Protein AF-A0A929Z6W2-F1 (afdb_monomer_lite)

Sequence (118 aa):
MKNRFGRMGSTLMGALLLLSVSGVTYSCKDDSLDVQKPSFLGGSIYDELNARGFKYTVRLIDDLGYKDVMSQTGSKTLFVANDEAYEKFFKNNPWGVHSYEQLTDAQKRVLFNGAQLN

Secondary structure (DSSP, 8-state):
--SSSHHHHHHHHHHHHHHHHTTS--------S-S---TTS---HHHHHHHHT-HHHHHHHHHTT-HHHHHS----EE-PPPHHHHHHHHHS-TT---SGGG--HHHHHHHHHHTEE-

pLDDT: mean 80.59, std 18.76, range [46.88, 98.12]

Structure (mmCIF, N/CA/C/O backbone):
data_AF-A0A929Z6W2-F1
#
_entry.id   AF-A0A929Z6W2-F1
#
loop_
_atom_site.group_PDB
_atom_site.id
_atom_site.type_symbol
_atom_site.label_atom_id
_atom_site.label_alt_id
_atom_site.label_comp_id
_atom_site.label_asym_id
_atom_site.label_entity_id
_atom_site.label_seq_id
_atom_site.pdbx_PDB_ins_code
_atom_site.Cartn_x
_atom_site.Cartn_y
_atom_site.Cartn_z
_atom_site.occupancy
_atom_site.B_iso_or_equiv
_atom_site.auth_seq_id
_atom_site.auth_comp_id
_atom_site.auth_asym_id
_atom_site.auth_atom_id
_atom_site.pdbx_PDB_model_num
ATOM 1 N N . MET A 1 1 ? 36.565 -39.121 -67.594 1.00 46.88 1 MET A N 1
ATOM 2 C CA . MET A 1 1 ? 36.590 -38.029 -66.595 1.00 46.88 1 MET A CA 1
ATOM 3 C C . MET A 1 1 ? 35.201 -37.409 -66.508 1.00 46.88 1 MET A C 1
ATOM 5 O O . MET A 1 1 ? 34.914 -36.419 -67.160 1.00 46.88 1 MET A O 1
ATOM 9 N N . LYS A 1 2 ? 34.301 -38.077 -65.781 1.00 52.94 2 LYS A N 1
ATOM 10 C CA . LYS A 1 2 ? 32.906 -37.675 -65.567 1.00 52.94 2 LYS A CA 1
ATOM 11 C C . LYS A 1 2 ? 32.788 -37.146 -64.130 1.00 52.94 2 LYS A C 1
ATOM 13 O O . LYS A 1 2 ? 33.324 -37.763 -63.216 1.00 52.94 2 LYS A O 1
ATOM 18 N N . ASN A 1 3 ? 32.079 -36.031 -63.960 1.00 54.50 3 ASN A N 1
ATOM 19 C CA . ASN A 1 3 ? 31.424 -35.607 -62.711 1.00 54.50 3 ASN A CA 1
ATOM 20 C C . ASN A 1 3 ? 32.280 -34.951 -61.603 1.00 54.50 3 ASN A C 1
ATOM 22 O O . ASN A 1 3 ? 32.065 -35.233 -60.427 1.00 54.50 3 ASN A O 1
ATOM 26 N N . ARG A 1 4 ? 33.196 -34.022 -61.926 1.00 51.50 4 ARG A N 1
ATOM 27 C CA . ARG A 1 4 ? 33.890 -33.222 -60.883 1.00 51.50 4 ARG A CA 1
ATOM 28 C C . ARG A 1 4 ? 33.394 -31.778 -60.722 1.00 51.50 4 ARG A C 1
ATOM 30 O O . ARG A 1 4 ? 33.672 -31.180 -59.692 1.00 51.50 4 ARG A O 1
ATOM 37 N N . PHE A 1 5 ? 32.620 -31.241 -61.671 1.00 49.69 5 PHE A N 1
ATOM 38 C CA . PHE A 1 5 ? 32.221 -29.821 -61.661 1.00 49.69 5 PHE A CA 1
ATOM 39 C C . PHE A 1 5 ? 30.882 -29.534 -60.944 1.00 49.69 5 PHE A C 1
ATOM 41 O O . PHE A 1 5 ? 30.713 -28.471 -60.362 1.00 49.69 5 PHE A O 1
ATOM 48 N N . GLY A 1 6 ? 29.945 -30.492 -60.893 1.00 52.31 6 GLY A N 1
ATOM 49 C CA . GLY A 1 6 ? 28.623 -30.289 -60.267 1.00 52.31 6 GLY A CA 1
ATOM 50 C C . GLY A 1 6 ? 28.580 -30.421 -58.736 1.00 52.31 6 GLY A C 1
ATOM 51 O O . GLY A 1 6 ? 27.639 -29.957 -58.101 1.00 52.31 6 GLY A O 1
ATOM 52 N N . ARG A 1 7 ? 29.598 -31.035 -58.114 1.00 51.69 7 ARG A N 1
ATOM 53 C CA . ARG A 1 7 ? 29.612 -31.310 -56.661 1.00 51.69 7 ARG A CA 1
ATOM 54 C C . ARG A 1 7 ? 30.100 -30.124 -55.820 1.00 51.69 7 ARG A C 1
ATOM 56 O O . ARG A 1 7 ? 29.808 -30.052 -54.630 1.00 51.69 7 ARG A O 1
ATOM 63 N N . MET A 1 8 ? 30.823 -29.187 -56.436 1.00 50.78 8 MET A N 1
ATOM 64 C CA . MET A 1 8 ? 31.397 -28.028 -55.744 1.00 50.78 8 MET A CA 1
ATOM 65 C C . MET A 1 8 ? 30.364 -26.904 -55.567 1.00 50.78 8 MET A C 1
ATOM 67 O O . MET A 1 8 ? 30.318 -26.293 -54.505 1.00 50.78 8 MET A O 1
ATOM 71 N N . GLY A 1 9 ? 29.460 -26.717 -56.540 1.00 53.62 9 GLY A N 1
ATOM 72 C CA . GLY A 1 9 ? 28.381 -25.720 -56.477 1.00 53.62 9 GLY A CA 1
ATOM 73 C C . GLY A 1 9 ? 27.353 -25.988 -55.372 1.00 53.62 9 GLY A C 1
ATOM 74 O O . GLY A 1 9 ? 27.009 -25.076 -54.628 1.00 53.62 9 GLY A O 1
ATOM 75 N N . SER A 1 10 ? 26.937 -27.247 -55.183 1.00 54.41 10 SER A N 1
ATOM 76 C CA . SER A 1 10 ? 26.008 -27.620 -54.100 1.00 54.41 10 SER A CA 1
ATOM 77 C C . SER A 1 10 ? 26.616 -27.435 -52.706 1.00 54.41 10 SER A C 1
ATOM 79 O O . SER A 1 10 ? 25.899 -27.084 -51.772 1.00 54.41 10 SER A O 1
ATOM 81 N N . THR A 1 11 ? 27.925 -27.663 -52.561 1.00 57.53 11 THR A N 1
ATOM 82 C CA . THR A 1 11 ? 28.624 -27.529 -51.272 1.00 57.53 11 THR A CA 1
ATOM 83 C C . THR A 1 11 ? 28.877 -26.053 -50.934 1.00 57.53 11 THR A C 1
ATOM 85 O O . THR A 1 11 ? 28.725 -25.651 -49.785 1.00 57.53 11 THR A O 1
ATOM 88 N N . LEU A 1 12 ? 29.178 -25.223 -51.943 1.00 60.16 12 LEU A N 1
ATOM 89 C CA . LEU A 1 12 ? 29.339 -23.770 -51.801 1.00 60.16 12 LEU A CA 1
ATOM 90 C C . LEU A 1 12 ? 28.016 -23.055 -51.479 1.00 60.16 12 LEU A C 1
ATOM 92 O O . LEU A 1 12 ? 28.000 -22.185 -50.614 1.00 60.16 12 LEU A O 1
ATOM 96 N N . MET A 1 13 ? 26.899 -23.452 -52.102 1.00 59.78 13 MET A N 1
ATOM 97 C CA . MET A 1 13 ? 25.568 -22.916 -51.769 1.00 59.78 13 MET A CA 1
ATOM 98 C C . MET A 1 13 ? 25.123 -23.295 -50.349 1.00 59.78 13 MET A C 1
ATOM 100 O O . MET A 1 13 ? 24.577 -22.455 -49.637 1.00 59.78 13 MET A O 1
ATOM 104 N N . GLY A 1 14 ? 25.400 -24.529 -49.910 1.00 60.31 14 GLY A N 1
ATOM 105 C CA . GLY A 1 14 ? 25.114 -24.969 -48.540 1.00 60.31 14 GLY A CA 1
ATOM 106 C C . GLY A 1 14 ? 25.939 -24.224 -47.485 1.00 60.31 14 GLY A C 1
ATOM 107 O O . GLY A 1 14 ? 25.405 -23.837 -46.448 1.00 60.31 14 GLY A O 1
ATOM 108 N N . ALA A 1 15 ? 27.216 -23.952 -47.768 1.00 61.75 15 ALA A N 1
ATOM 109 C CA . ALA A 1 15 ? 28.081 -23.181 -46.875 1.00 61.75 15 ALA A CA 1
ATOM 110 C C . ALA A 1 15 ? 27.634 -21.712 -46.737 1.00 61.75 15 ALA A C 1
ATOM 112 O O . ALA A 1 15 ? 27.699 -21.150 -45.645 1.00 61.75 15 ALA A O 1
ATOM 113 N N . LEU A 1 16 ? 27.127 -21.102 -47.816 1.00 60.28 16 LEU A N 1
ATOM 114 C CA . LEU A 1 16 ? 26.643 -19.718 -47.808 1.00 60.28 16 LEU A CA 1
ATOM 115 C C . LEU A 1 16 ? 25.339 -19.555 -47.007 1.00 60.28 16 LEU A C 1
ATOM 117 O O . LEU A 1 16 ? 25.169 -18.574 -46.285 1.00 60.28 16 LEU A O 1
ATOM 121 N N . LEU A 1 17 ? 24.441 -20.543 -47.085 1.00 60.41 17 LEU A N 1
ATOM 122 C CA . LEU A 1 17 ? 23.200 -20.570 -46.305 1.00 60.41 17 LEU A CA 1
ATOM 123 C C . LEU A 1 17 ? 23.475 -20.750 -44.805 1.00 60.41 17 LEU A C 1
ATOM 125 O O . LEU A 1 17 ? 22.869 -20.055 -43.994 1.00 60.41 17 LEU A O 1
ATOM 129 N N . LEU A 1 18 ? 24.441 -21.594 -44.428 1.00 59.91 18 LEU A N 1
ATOM 130 C CA . LEU A 1 18 ? 24.840 -21.777 -43.025 1.00 59.91 18 LEU A CA 1
ATOM 131 C C . LEU A 1 18 ? 25.481 -20.516 -42.417 1.00 59.91 18 LEU A C 1
ATOM 133 O O . LEU A 1 18 ? 25.223 -20.209 -41.257 1.00 59.91 18 LEU A O 1
ATOM 137 N N . LEU A 1 19 ? 26.238 -19.742 -43.203 1.00 59.06 19 LEU A N 1
ATOM 138 C CA . LEU A 1 19 ? 26.813 -18.459 -42.770 1.00 59.06 19 LEU A CA 1
ATOM 139 C C . LEU A 1 19 ? 25.755 -17.359 -42.564 1.00 59.06 19 LEU A C 1
ATOM 141 O O . LEU A 1 19 ? 25.939 -16.485 -41.715 1.00 59.06 19 LEU A O 1
ATOM 145 N N . SER A 1 20 ? 24.634 -17.410 -43.293 1.00 57.97 20 SER A N 1
ATOM 146 C CA . SER A 1 20 ? 23.534 -16.442 -43.144 1.00 57.97 20 SER A CA 1
ATOM 147 C C . SER A 1 20 ? 22.699 -16.637 -41.869 1.00 57.97 20 SER A C 1
ATOM 149 O O . SER A 1 20 ? 22.136 -15.674 -41.353 1.00 57.97 20 SER A O 1
ATOM 151 N N . VAL A 1 21 ? 22.672 -17.851 -41.306 1.00 57.97 21 VAL A N 1
ATOM 152 C CA . VAL A 1 21 ? 21.907 -18.173 -40.085 1.00 57.97 21 VAL A CA 1
ATOM 153 C C . VAL A 1 21 ? 22.631 -17.713 -38.813 1.00 57.97 21 VAL A C 1
ATOM 155 O O . VAL A 1 21 ? 21.988 -17.354 -37.831 1.00 57.97 21 VAL A O 1
ATOM 158 N N . SER A 1 22 ? 23.963 -17.619 -38.838 1.00 56.22 22 SER A N 1
ATOM 159 C CA . SER A 1 22 ? 24.771 -17.125 -37.712 1.00 56.22 22 SER A CA 1
ATOM 160 C C . SER A 1 22 ? 24.688 -15.608 -37.466 1.00 56.22 22 SER A C 1
ATOM 162 O O . SER A 1 22 ? 25.192 -15.137 -36.450 1.00 56.22 22 SER A O 1
ATOM 164 N N . GLY A 1 23 ? 24.070 -14.831 -38.367 1.00 56.06 23 GLY A N 1
ATOM 165 C CA . GLY A 1 23 ? 23.959 -13.369 -38.242 1.00 56.06 23 GLY A CA 1
ATOM 166 C C . GLY A 1 23 ? 22.676 -12.860 -37.574 1.00 56.06 23 GLY A C 1
ATOM 167 O O . GLY A 1 23 ? 22.624 -11.703 -37.171 1.00 56.06 23 GLY A O 1
ATOM 168 N N . VAL A 1 24 ? 21.644 -13.702 -37.446 1.00 57.28 24 VAL A N 1
ATOM 169 C CA . VAL A 1 24 ? 20.294 -13.295 -36.993 1.00 57.28 24 VAL A CA 1
ATOM 170 C C . VAL A 1 24 ? 19.946 -13.729 -35.567 1.00 57.28 24 VAL A C 1
ATOM 172 O O . VAL A 1 24 ? 18.868 -13.410 -35.080 1.00 57.28 24 VAL A O 1
ATOM 175 N N . THR A 1 25 ? 20.856 -14.393 -34.849 1.00 56.41 25 THR A N 1
ATOM 176 C CA . THR A 1 25 ? 20.626 -14.827 -33.458 1.00 56.41 25 THR A CA 1
ATOM 177 C C . THR A 1 25 ? 21.252 -13.899 -32.415 1.00 56.41 25 THR A C 1
ATOM 179 O O . THR A 1 25 ? 21.581 -14.349 -31.319 1.00 56.41 25 THR A O 1
ATOM 182 N N . TYR A 1 26 ? 21.376 -12.597 -32.697 1.00 55.53 26 TYR A N 1
ATOM 183 C CA . TYR A 1 26 ? 21.437 -11.591 -31.626 1.00 55.53 26 TYR A CA 1
ATOM 184 C C . TYR A 1 26 ? 20.021 -11.434 -31.046 1.00 55.53 26 TYR A C 1
ATOM 186 O O . TYR A 1 26 ? 19.337 -10.433 -31.229 1.00 55.53 26 TYR A O 1
ATOM 194 N N . SER A 1 27 ? 19.555 -12.511 -30.411 1.00 52.69 27 SER A N 1
ATOM 195 C CA . SER A 1 27 ? 18.370 -12.505 -29.565 1.00 52.69 27 SER A CA 1
ATOM 196 C C . SER A 1 27 ? 18.625 -11.509 -28.447 1.00 52.69 27 SER A C 1
ATOM 198 O O . SER A 1 27 ? 19.731 -11.502 -27.906 1.00 52.69 27 SER A O 1
ATOM 200 N N . CYS A 1 28 ? 17.622 -10.670 -28.172 1.00 59.50 28 CYS A N 1
ATOM 201 C CA . CYS A 1 28 ? 17.577 -9.661 -27.121 1.00 59.50 28 CYS A CA 1
ATOM 202 C C . CYS A 1 28 ? 18.611 -9.943 -26.034 1.00 59.50 28 CYS A C 1
ATOM 204 O O . CYS A 1 28 ? 18.477 -10.917 -25.290 1.00 59.50 28 CYS A O 1
ATOM 206 N N . LYS A 1 29 ? 19.649 -9.101 -25.956 1.00 53.44 29 LYS A N 1
ATOM 207 C CA . LYS A 1 29 ? 20.320 -8.957 -24.673 1.00 53.44 29 LYS A CA 1
ATOM 208 C C . LYS A 1 29 ? 19.203 -8.619 -23.702 1.00 53.44 29 LYS A C 1
ATOM 210 O O . LYS A 1 29 ? 18.415 -7.710 -23.971 1.00 53.44 29 LYS A O 1
ATOM 215 N N . ASP A 1 30 ? 19.100 -9.411 -22.646 1.00 49.22 30 ASP A N 1
ATOM 216 C CA . ASP A 1 30 ? 18.450 -8.991 -21.417 1.00 49.22 30 ASP A CA 1
ATOM 217 C C . ASP A 1 30 ? 19.314 -7.839 -20.892 1.00 49.22 30 ASP A C 1
ATOM 219 O O . ASP A 1 30 ? 20.142 -7.996 -20.000 1.00 49.22 30 ASP A O 1
ATOM 223 N N . ASP A 1 31 ? 19.258 -6.707 -21.601 1.00 47.62 31 ASP A N 1
ATOM 224 C CA . ASP A 1 31 ? 19.699 -5.436 -21.087 1.00 47.62 31 ASP A CA 1
ATOM 225 C C . ASP A 1 31 ? 18.724 -5.236 -19.944 1.00 47.62 31 ASP A C 1
ATOM 227 O O . ASP A 1 31 ? 17.577 -4.818 -20.143 1.00 47.62 31 ASP A O 1
ATOM 231 N N . SER A 1 32 ? 19.175 -5.614 -18.744 1.00 50.19 32 SER A N 1
ATOM 232 C CA . SER A 1 32 ? 18.648 -5.036 -17.528 1.00 50.19 32 SER A CA 1
ATOM 233 C C . SER A 1 32 ? 18.440 -3.571 -17.867 1.00 50.19 32 SER A C 1
ATOM 235 O O . SER A 1 32 ? 19.352 -2.893 -18.354 1.00 50.19 32 SER A O 1
ATOM 237 N N . LEU A 1 33 ? 17.198 -3.107 -17.751 1.00 54.16 33 LEU A N 1
ATOM 238 C CA . LEU A 1 33 ? 16.840 -1.716 -17.982 1.00 54.16 33 LEU A CA 1
ATOM 239 C C . LEU A 1 33 ? 17.443 -0.857 -16.851 1.00 54.16 33 LEU A C 1
ATOM 241 O O . LEU A 1 33 ? 16.760 -0.050 -16.240 1.00 54.16 33 LEU A O 1
ATOM 245 N N . ASP A 1 34 ? 18.749 -0.994 -16.615 1.00 52.44 34 ASP A N 1
ATOM 246 C CA . ASP A 1 34 ? 19.669 -0.057 -15.986 1.00 52.44 34 ASP A CA 1
ATOM 247 C C . ASP A 1 34 ? 19.971 1.106 -16.946 1.00 52.44 34 ASP A C 1
ATOM 249 O O . ASP A 1 34 ? 21.009 1.769 -16.877 1.00 52.44 34 ASP A O 1
ATOM 253 N N . VAL A 1 35 ? 19.036 1.398 -17.857 1.00 57.62 35 VAL A N 1
ATOM 254 C CA . VAL A 1 35 ? 18.917 2.724 -18.442 1.00 57.62 35 VAL A CA 1
ATOM 255 C C . VAL A 1 35 ? 18.607 3.627 -17.262 1.00 57.62 35 VAL A C 1
ATOM 257 O O . VAL A 1 35 ? 17.468 3.658 -16.800 1.00 57.62 35 VAL A O 1
ATOM 260 N N . GLN A 1 36 ? 19.644 4.284 -16.731 1.00 57.44 36 GLN A N 1
ATOM 261 C CA . GLN A 1 36 ? 19.542 5.268 -15.658 1.00 57.44 36 GLN A CA 1
ATOM 262 C C . GLN A 1 36 ? 18.252 6.061 -15.852 1.00 57.44 36 GLN A C 1
ATOM 264 O O . GLN A 1 36 ? 18.146 6.819 -16.822 1.00 57.44 36 GLN A O 1
ATOM 269 N N . LYS A 1 37 ? 17.247 5.816 -14.994 1.00 61.41 37 LYS A N 1
ATOM 270 C CA . LYS A 1 37 ? 15.959 6.507 -15.092 1.00 61.41 37 LYS A CA 1
ATOM 271 C C . LYS A 1 37 ? 16.285 8.002 -15.101 1.00 61.41 37 LYS A C 1
ATOM 273 O O . LYS A 1 37 ? 16.907 8.472 -14.145 1.00 61.41 37 LYS A O 1
ATOM 278 N N . PRO A 1 38 ? 15.944 8.742 -16.171 1.00 64.81 38 PRO A N 1
ATOM 279 C CA . PRO A 1 38 ? 16.166 10.177 -16.216 1.00 64.81 38 PRO A CA 1
ATOM 280 C C . PRO A 1 38 ? 15.585 10.800 -14.950 1.00 64.81 38 PRO A C 1
ATOM 282 O O . PRO A 1 38 ? 14.489 10.424 -14.551 1.00 64.81 38 PRO A O 1
ATOM 285 N N . SER A 1 39 ? 16.267 11.764 -14.336 1.00 65.25 39 SER A N 1
ATOM 286 C CA . SER A 1 39 ? 15.803 12.399 -13.089 1.00 65.25 39 SER A CA 1
ATOM 287 C C . SER A 1 39 ? 14.420 13.062 -13.199 1.00 65.25 39 SER A C 1
ATOM 289 O O . SER A 1 39 ? 13.785 13.337 -12.187 1.00 65.25 39 SER A O 1
ATOM 291 N N . PHE A 1 40 ? 13.956 13.317 -14.427 1.00 62.34 40 PHE A N 1
ATOM 292 C CA . PHE A 1 40 ? 12.613 13.806 -14.733 1.00 62.34 40 PHE A CA 1
ATOM 293 C C . PHE A 1 40 ? 11.530 12.712 -14.708 1.00 62.34 40 PHE A C 1
ATOM 295 O O . PHE A 1 40 ? 10.361 13.018 -14.477 1.00 62.34 40 PHE A O 1
ATOM 302 N N . LEU A 1 41 ? 11.883 11.446 -14.958 1.00 65.00 41 LEU A N 1
ATOM 303 C CA . LEU A 1 41 ? 10.947 10.338 -14.799 1.00 65.00 41 LEU A CA 1
ATOM 304 C C . LEU A 1 41 ? 10.730 10.115 -13.301 1.00 65.00 41 LEU A C 1
ATOM 306 O O . LEU A 1 41 ? 11.659 9.757 -12.581 1.00 65.00 41 LEU A O 1
ATOM 310 N N . GLY A 1 42 ? 9.493 10.344 -12.852 1.00 68.69 42 GLY A N 1
ATOM 311 C CA . GLY A 1 42 ? 9.078 10.082 -11.477 1.00 68.69 42 GLY A CA 1
ATOM 312 C C . GLY A 1 42 ? 9.374 8.644 -11.038 1.00 68.69 42 GLY A C 1
ATOM 313 O O . GLY A 1 42 ? 9.643 7.756 -11.857 1.00 68.69 42 GLY A O 1
ATOM 314 N N . GLY A 1 43 ? 9.332 8.426 -9.722 1.00 79.50 43 GLY A N 1
ATOM 315 C CA . GLY A 1 43 ? 9.525 7.107 -9.128 1.00 79.50 43 GLY A CA 1
ATOM 316 C C . GLY A 1 43 ? 8.511 6.080 -9.635 1.00 79.50 43 GLY A C 1
ATOM 317 O O . GLY A 1 43 ? 7.577 6.385 -10.381 1.00 79.50 43 GLY A O 1
ATOM 318 N N . SER A 1 44 ? 8.692 4.823 -9.236 1.00 89.25 44 SER A N 1
ATOM 319 C CA . SER A 1 44 ? 7.640 3.828 -9.445 1.00 89.25 44 SER A CA 1
ATOM 320 C C . SER A 1 44 ? 6.351 4.228 -8.709 1.00 89.25 44 SER A C 1
ATOM 322 O O . SER A 1 44 ? 6.371 5.103 -7.840 1.00 89.25 44 SER A O 1
ATOM 324 N N . ILE A 1 45 ? 5.222 3.576 -9.014 1.00 91.50 45 ILE A N 1
ATOM 325 C CA . ILE A 1 45 ? 3.971 3.824 -8.275 1.00 91.50 45 ILE A CA 1
ATOM 326 C C . ILE A 1 45 ? 4.211 3.589 -6.780 1.00 91.50 45 ILE A C 1
ATOM 328 O O . ILE A 1 45 ? 3.801 4.400 -5.956 1.00 91.50 45 ILE A O 1
ATOM 332 N N . TYR A 1 46 ? 4.923 2.517 -6.429 1.00 93.94 46 TYR A N 1
ATOM 333 C CA . TYR A 1 46 ? 5.259 2.217 -5.042 1.00 93.94 46 TYR A CA 1
ATOM 334 C C . TYR A 1 46 ? 6.092 3.329 -4.377 1.00 93.94 46 TYR A C 1
ATOM 336 O O . TYR A 1 46 ? 5.776 3.744 -3.259 1.00 93.94 46 TYR A O 1
ATOM 344 N N . ASP A 1 47 ? 7.119 3.848 -5.055 1.00 92.12 47 ASP A N 1
ATOM 345 C CA . ASP A 1 47 ? 7.975 4.911 -4.508 1.00 92.12 47 ASP A CA 1
ATOM 346 C C . ASP A 1 47 ? 7.199 6.217 -4.321 1.00 92.12 47 ASP A C 1
ATOM 348 O O . ASP A 1 47 ? 7.317 6.871 -3.285 1.00 92.12 47 ASP A O 1
ATOM 352 N N . GLU A 1 48 ? 6.356 6.571 -5.292 1.00 92.25 48 GLU A N 1
ATOM 353 C CA . GLU A 1 48 ? 5.546 7.786 -5.245 1.00 92.25 48 GLU A CA 1
ATOM 354 C C . GLU A 1 48 ? 4.536 7.741 -4.090 1.00 92.25 48 GLU A C 1
ATOM 356 O O . GLU A 1 48 ? 4.340 8.730 -3.382 1.00 92.25 48 GLU A O 1
ATOM 361 N N . LEU A 1 49 ? 3.914 6.581 -3.853 1.00 94.19 49 LEU A N 1
ATOM 362 C CA . LEU A 1 49 ? 2.979 6.403 -2.742 1.00 94.19 49 LEU A CA 1
ATOM 363 C C . LEU A 1 49 ? 3.663 6.497 -1.380 1.00 94.19 49 LEU A C 1
ATOM 365 O O . LEU A 1 49 ? 3.105 7.104 -0.463 1.00 94.19 49 LEU A O 1
ATOM 369 N N . ASN A 1 50 ? 4.873 5.948 -1.259 1.00 93.38 50 ASN A N 1
ATOM 370 C CA . ASN A 1 50 ? 5.683 6.083 -0.052 1.00 93.38 50 ASN A CA 1
ATOM 371 C C . ASN A 1 50 ? 6.108 7.535 0.182 1.00 93.38 50 ASN A C 1
ATOM 373 O O . ASN A 1 50 ? 5.933 8.050 1.285 1.00 93.38 50 ASN A O 1
ATOM 377 N N . ALA A 1 51 ? 6.599 8.218 -0.856 1.00 92.81 51 ALA A N 1
ATOM 378 C CA . ALA A 1 51 ? 7.034 9.610 -0.771 1.00 92.81 51 ALA A CA 1
ATOM 379 C C . ALA A 1 51 ? 5.887 10.562 -0.393 1.00 92.81 51 ALA A C 1
ATOM 381 O O . ALA A 1 51 ? 6.088 11.509 0.366 1.00 92.81 51 ALA A O 1
ATOM 382 N N . ARG A 1 52 ? 4.671 10.294 -0.885 1.00 93.50 52 ARG A N 1
ATOM 383 C CA . ARG A 1 52 ? 3.466 11.085 -0.583 1.00 93.50 52 ARG A CA 1
ATOM 384 C C . ARG A 1 52 ? 2.753 10.682 0.710 1.00 93.50 52 ARG A C 1
ATOM 386 O O . ARG A 1 52 ? 1.843 11.391 1.131 1.00 93.50 52 ARG A O 1
ATOM 393 N N . GLY A 1 53 ? 3.149 9.577 1.341 1.00 94.56 53 GLY A N 1
ATOM 394 C CA . GLY A 1 53 ? 2.614 9.144 2.631 1.00 94.56 53 GLY A CA 1
ATOM 395 C C . GLY A 1 53 ? 1.248 8.454 2.575 1.00 94.56 53 GLY A C 1
ATOM 396 O O . GLY A 1 53 ? 0.469 8.618 3.505 1.00 94.56 53 GLY A O 1
ATOM 397 N N . PHE A 1 54 ? 0.948 7.677 1.529 1.00 96.81 54 PHE A N 1
ATOM 398 C CA . PHE A 1 54 ? -0.280 6.867 1.440 1.00 96.81 54 PHE A CA 1
ATOM 399 C C . PHE A 1 54 ? -0.126 5.520 2.160 1.00 96.81 54 PHE A C 1
ATOM 401 O O . PHE A 1 54 ? -0.017 4.464 1.527 1.00 96.81 54 PHE A O 1
ATOM 408 N N . LYS A 1 55 ? -0.092 5.542 3.494 1.00 97.38 55 LYS A N 1
ATOM 409 C CA . LYS A 1 55 ? 0.334 4.400 4.315 1.00 97.38 55 LYS A CA 1
ATOM 410 C C . LYS A 1 55 ? -0.554 3.177 4.138 1.00 97.38 55 LYS A C 1
ATOM 412 O O . LYS A 1 55 ? -0.030 2.076 3.989 1.00 97.38 55 LYS A O 1
ATOM 417 N N . TYR A 1 56 ? -1.877 3.337 4.133 1.00 98.00 56 TYR A N 1
ATOM 418 C CA . TYR A 1 56 ? -2.776 2.181 4.020 1.00 98.00 56 TYR A CA 1
ATOM 419 C C . TYR A 1 56 ? -2.674 1.497 2.663 1.00 98.00 56 TYR A C 1
ATOM 421 O O . TYR A 1 56 ? -2.669 0.272 2.586 1.00 98.00 56 TYR A O 1
ATOM 429 N N . THR A 1 57 ? -2.527 2.274 1.596 1.00 97.12 57 T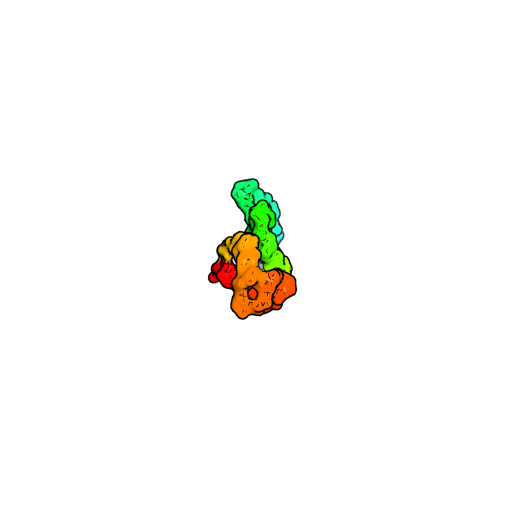HR A N 1
ATOM 430 C CA . THR A 1 57 ? -2.383 1.721 0.248 1.00 97.12 57 THR A CA 1
ATOM 431 C C . THR A 1 57 ? -1.034 1.039 0.064 1.00 97.12 57 THR A C 1
ATOM 433 O O . THR A 1 57 ? -0.984 -0.032 -0.533 1.00 97.12 57 THR A O 1
ATOM 436 N N . VAL A 1 58 ? 0.044 1.591 0.631 1.00 97.50 58 VAL A N 1
ATOM 437 C CA . VAL A 1 58 ? 1.348 0.909 0.671 1.00 97.50 58 VAL A CA 1
ATOM 438 C C . VAL A 1 58 ? 1.236 -0.422 1.421 1.00 97.50 58 VAL A C 1
ATOM 440 O O . VAL A 1 58 ? 1.654 -1.445 0.889 1.00 97.50 58 VAL A O 1
ATOM 443 N N . ARG A 1 59 ? 0.573 -0.452 2.588 1.00 97.81 59 ARG A N 1
ATOM 444 C CA . ARG A 1 59 ? 0.331 -1.705 3.329 1.00 97.81 59 ARG A CA 1
ATOM 445 C C . ARG A 1 59 ? -0.459 -2.729 2.512 1.00 97.81 59 ARG A C 1
ATOM 447 O O . ARG A 1 59 ? -0.112 -3.903 2.540 1.00 97.81 59 ARG A O 1
ATOM 454 N N . LEU A 1 60 ? -1.483 -2.303 1.763 1.00 97.81 60 LEU A N 1
ATOM 455 C CA . LEU A 1 60 ? -2.225 -3.201 0.867 1.00 97.81 60 LEU A CA 1
ATOM 456 C C . LEU A 1 60 ? -1.322 -3.787 -0.222 1.00 97.81 60 LEU A C 1
ATOM 458 O O . LEU A 1 60 ? -1.419 -4.976 -0.513 1.00 97.81 60 LEU A O 1
ATOM 462 N N . ILE A 1 61 ? -0.453 -2.967 -0.822 1.00 96.69 61 ILE A N 1
ATOM 463 C CA . ILE A 1 61 ? 0.503 -3.415 -1.842 1.00 96.69 61 ILE A CA 1
ATOM 464 C C . ILE A 1 61 ? 1.452 -4.468 -1.261 1.00 96.69 61 ILE A C 1
ATOM 466 O O . ILE A 1 61 ? 1.668 -5.501 -1.899 1.00 96.69 61 ILE A O 1
ATOM 470 N N . ASP A 1 62 ? 1.985 -4.219 -0.065 1.00 97.25 62 ASP A N 1
ATOM 471 C CA . ASP A 1 62 ? 2.924 -5.116 0.607 1.00 97.25 62 ASP A CA 1
ATOM 472 C C . ASP A 1 62 ? 2.253 -6.438 1.009 1.00 97.25 62 ASP A C 1
ATOM 474 O O . ASP A 1 62 ? 2.725 -7.509 0.626 1.00 97.25 62 ASP A O 1
ATOM 478 N N . ASP A 1 63 ? 1.113 -6.377 1.703 1.00 97.50 63 ASP A N 1
ATOM 479 C CA . ASP A 1 63 ? 0.393 -7.559 2.194 1.00 97.50 63 ASP A CA 1
ATOM 480 C C . ASP A 1 63 ? -0.101 -8.466 1.059 1.00 97.50 63 ASP A C 1
ATOM 482 O O . ASP A 1 63 ? -0.181 -9.684 1.213 1.00 97.50 63 ASP A O 1
ATOM 486 N N . LEU A 1 64 ? -0.466 -7.881 -0.085 1.00 96.81 64 LEU A N 1
ATOM 487 C CA . LEU A 1 64 ? -0.983 -8.621 -1.236 1.00 96.81 64 LEU A CA 1
ATOM 488 C C . LEU A 1 64 ? 0.116 -9.079 -2.208 1.00 96.81 64 LEU A C 1
ATOM 490 O O . LEU A 1 64 ? -0.207 -9.724 -3.207 1.00 96.81 64 LEU A O 1
ATOM 494 N N . GLY A 1 65 ? 1.386 -8.758 -1.939 1.00 95.62 65 GLY A N 1
ATOM 495 C CA . GLY A 1 65 ? 2.524 -9.170 -2.765 1.00 95.62 65 GLY A CA 1
ATOM 496 C C . GLY A 1 65 ? 2.657 -8.409 -4.089 1.00 95.62 65 GLY A C 1
ATOM 497 O O . GLY A 1 65 ? 3.219 -8.934 -5.046 1.00 95.62 65 GLY A O 1
ATOM 498 N N . TYR A 1 66 ? 2.146 -7.177 -4.172 1.00 93.75 66 TYR A N 1
ATOM 499 C CA . TYR A 1 66 ? 2.200 -6.352 -5.388 1.00 93.75 66 TYR A CA 1
ATOM 500 C C . TYR A 1 66 ? 3.399 -5.406 -5.446 1.00 93.75 66 TYR A C 1
ATOM 502 O O . TYR A 1 66 ? 3.531 -4.664 -6.419 1.00 93.75 66 TYR A O 1
ATOM 510 N N . LYS A 1 67 ? 4.270 -5.408 -4.433 1.00 94.12 67 LYS A N 1
ATOM 511 C CA . LYS A 1 67 ? 5.413 -4.494 -4.358 1.00 94.12 67 LYS A CA 1
ATOM 512 C C . LYS A 1 67 ? 6.282 -4.536 -5.610 1.00 94.12 67 LYS A C 1
ATOM 514 O O . LYS A 1 67 ? 6.522 -3.485 -6.197 1.00 94.12 67 LYS A O 1
ATOM 519 N N . ASP A 1 68 ? 6.688 -5.722 -6.055 1.00 90.56 68 ASP A N 1
ATOM 520 C CA . ASP A 1 68 ? 7.532 -5.871 -7.245 1.00 90.56 68 ASP A CA 1
ATOM 521 C C . ASP A 1 68 ? 6.826 -5.330 -8.494 1.00 90.56 68 ASP A C 1
ATOM 523 O O . ASP A 1 68 ? 7.399 -4.545 -9.247 1.00 90.56 68 ASP A O 1
ATOM 527 N N . VAL A 1 69 ? 5.538 -5.650 -8.660 1.00 89.69 69 VAL A N 1
ATOM 528 C CA . VAL A 1 69 ? 4.714 -5.177 -9.785 1.00 89.69 69 VAL A CA 1
ATOM 529 C C . VAL A 1 69 ? 4.576 -3.652 -9.784 1.00 89.69 69 VAL A C 1
ATOM 531 O O . VAL A 1 69 ? 4.666 -3.025 -10.834 1.00 89.69 69 VAL A O 1
ATOM 534 N N . MET A 1 70 ? 4.364 -3.046 -8.614 1.00 90.88 70 MET A N 1
ATOM 535 C CA . MET A 1 70 ? 4.196 -1.596 -8.467 1.00 90.88 70 MET A CA 1
ATOM 536 C C . MET A 1 70 ? 5.524 -0.828 -8.467 1.00 90.88 70 MET A C 1
ATOM 538 O O . MET A 1 70 ? 5.508 0.395 -8.618 1.00 90.88 70 MET A O 1
ATOM 542 N N . SER A 1 71 ? 6.649 -1.533 -8.310 1.00 89.44 71 SER A N 1
ATOM 543 C CA . SER A 1 71 ? 8.010 -0.985 -8.386 1.00 89.44 71 SER A CA 1
ATOM 544 C C . SER A 1 71 ? 8.567 -0.996 -9.816 1.00 89.44 71 SER A C 1
ATOM 546 O O . SER A 1 71 ? 9.454 -0.211 -10.161 1.00 89.44 71 SER A O 1
ATOM 548 N N . GLN A 1 72 ? 8.037 -1.872 -10.670 1.00 85.62 72 GLN A N 1
ATOM 549 C CA . GLN A 1 72 ? 8.426 -1.988 -12.072 1.00 85.62 72 GLN A CA 1
ATOM 550 C C . GLN A 1 72 ? 7.801 -0.900 -12.956 1.00 85.62 72 GLN A C 1
ATOM 552 O O . GLN A 1 72 ? 6.831 -0.226 -12.607 1.00 85.62 72 GLN A O 1
ATOM 557 N N . THR A 1 73 ? 8.377 -0.725 -14.144 1.00 71.00 73 THR A N 1
ATOM 558 C CA . THR A 1 73 ? 7.811 0.115 -15.202 1.00 71.00 73 THR A CA 1
ATOM 559 C C . THR A 1 73 ? 6.666 -0.613 -15.902 1.00 71.00 73 THR A C 1
ATOM 561 O O . THR A 1 73 ? 6.867 -1.676 -16.484 1.00 71.00 73 THR A O 1
ATOM 564 N N . GLY A 1 74 ? 5.476 -0.020 -15.893 1.00 75.38 74 GLY A N 1
ATOM 565 C CA . GLY A 1 74 ? 4.293 -0.531 -16.581 1.00 75.38 74 GLY A CA 1
ATOM 566 C C . GLY A 1 74 ? 3.190 0.524 -16.637 1.00 75.38 74 GLY A C 1
ATOM 567 O O . GLY A 1 74 ? 3.301 1.581 -16.017 1.00 75.38 74 GLY A O 1
ATOM 568 N N . SER A 1 75 ? 2.119 0.247 -17.383 1.00 78.06 75 SER A N 1
ATOM 569 C CA . SER A 1 75 ? 0.930 1.103 -17.405 1.00 78.06 75 SER A CA 1
ATOM 570 C C . SER A 1 75 ? -0.102 0.545 -16.430 1.00 78.06 75 SER A C 1
ATOM 572 O O . SER A 1 75 ? -0.843 -0.380 -16.751 1.00 78.06 75 SER A O 1
ATOM 574 N N . LYS A 1 76 ? -0.103 1.066 -15.202 1.00 87.06 76 LYS A N 1
ATOM 575 C CA . LYS A 1 76 ? -1.185 0.864 -14.234 1.00 87.06 76 LYS A CA 1
ATOM 576 C C . LYS A 1 76 ? -1.711 2.220 -13.805 1.00 87.06 76 LYS A C 1
ATOM 578 O O . LYS A 1 76 ? -0.934 3.139 -13.555 1.00 87.06 76 LYS A O 1
ATOM 583 N N . THR A 1 77 ? -3.028 2.347 -13.706 1.00 90.81 77 THR A N 1
ATOM 584 C CA . THR A 1 77 ? -3.670 3.531 -13.128 1.00 90.81 77 THR A CA 1
ATOM 585 C C . THR A 1 77 ? -4.303 3.138 -11.802 1.00 90.81 77 THR A C 1
ATOM 587 O O . THR A 1 77 ? -5.113 2.214 -11.751 1.00 90.81 77 THR A O 1
ATOM 590 N N . LEU A 1 78 ? -3.911 3.825 -10.729 1.00 92.75 78 LEU A N 1
ATOM 591 C CA . LEU A 1 78 ? -4.358 3.555 -9.365 1.00 92.75 78 LEU A CA 1
ATOM 592 C C . LEU A 1 78 ? -4.979 4.824 -8.761 1.00 92.75 78 LEU A C 1
ATOM 594 O O . LEU A 1 78 ? -4.312 5.851 -8.636 1.00 92.75 78 LEU A O 1
ATOM 598 N N . PHE A 1 79 ? -6.247 4.742 -8.366 1.00 94.94 79 PHE A N 1
ATOM 599 C CA . PHE A 1 79 ? -6.990 5.806 -7.692 1.00 94.94 79 PHE A CA 1
ATOM 600 C C . PHE A 1 79 ? -6.893 5.632 -6.181 1.00 94.94 79 PHE A C 1
ATOM 602 O O . PHE A 1 79 ? -7.686 4.930 -5.556 1.00 94.94 79 PHE A O 1
ATOM 609 N N . VAL A 1 80 ? -5.887 6.261 -5.586 1.00 95.19 80 VAL A N 1
ATOM 610 C CA . VAL A 1 80 ? -5.573 6.052 -4.173 1.00 95.19 80 VAL A CA 1
ATOM 611 C C . VAL A 1 80 ? -6.443 6.908 -3.258 1.00 95.19 80 VAL A C 1
ATOM 613 O O . VAL A 1 80 ? -6.481 8.131 -3.380 1.00 95.19 80 VAL A O 1
ATOM 616 N N . ALA A 1 81 ? -7.102 6.260 -2.295 1.00 96.38 81 ALA A N 1
ATOM 617 C CA . ALA A 1 81 ? -7.747 6.937 -1.178 1.00 96.38 81 ALA A CA 1
ATOM 618 C C . ALA A 1 81 ? -6.694 7.452 -0.181 1.00 96.38 81 ALA A C 1
ATOM 620 O O . ALA A 1 81 ? -5.719 6.757 0.117 1.00 96.38 81 ALA A O 1
ATOM 621 N N . ASN A 1 82 ? -6.892 8.661 0.349 1.00 96.75 82 ASN A N 1
ATOM 622 C CA . ASN A 1 82 ? -6.034 9.194 1.406 1.00 96.75 82 ASN A CA 1
ATOM 623 C C . ASN A 1 82 ? -6.212 8.406 2.715 1.00 96.75 82 ASN A C 1
ATOM 625 O O . ASN A 1 82 ? -7.248 7.779 2.943 1.00 96.75 82 ASN A O 1
ATOM 629 N N . ASP A 1 83 ? -5.219 8.471 3.605 1.00 97.31 83 ASP A N 1
ATOM 630 C CA . ASP A 1 83 ? -5.269 7.717 4.863 1.00 97.31 83 ASP A CA 1
ATOM 631 C C . ASP A 1 83 ? -6.485 8.108 5.726 1.00 97.31 83 ASP A C 1
ATOM 633 O O . ASP A 1 83 ? -7.114 7.257 6.345 1.00 97.31 83 ASP A O 1
ATOM 637 N N . GLU A 1 84 ? -6.911 9.373 5.684 1.00 97.81 84 GLU A N 1
ATOM 638 C CA . GLU A 1 84 ? -8.111 9.847 6.387 1.00 97.81 84 GLU A CA 1
ATOM 639 C C . GLU A 1 84 ? -9.409 9.172 5.915 1.00 97.81 84 GLU A C 1
ATOM 641 O O . GLU A 1 84 ? -10.346 9.022 6.704 1.00 97.81 84 GLU A O 1
ATOM 646 N N . ALA A 1 85 ? -9.506 8.783 4.638 1.00 97.31 85 ALA A N 1
ATOM 647 C CA . ALA A 1 85 ? -10.660 8.046 4.132 1.00 97.31 85 ALA A CA 1
ATOM 648 C C . ALA A 1 85 ? -10.708 6.632 4.719 1.00 97.31 85 ALA A C 1
ATOM 650 O O . ALA A 1 85 ? -11.787 6.184 5.105 1.00 97.31 85 ALA A O 1
ATOM 651 N N . TYR A 1 86 ? -9.556 5.971 4.864 1.00 97.75 86 TYR A N 1
ATOM 652 C CA . TYR A 1 86 ? -9.465 4.693 5.572 1.00 97.75 86 TYR A CA 1
ATOM 653 C C . TYR A 1 86 ? -9.853 4.842 7.045 1.00 97.75 86 TYR A C 1
ATOM 655 O O . TYR A 1 86 ? -10.680 4.077 7.533 1.00 97.75 86 TYR A O 1
ATOM 663 N N . GLU A 1 87 ? -9.362 5.872 7.737 1.00 97.88 87 GLU A N 1
ATOM 664 C CA . GLU A 1 87 ? -9.757 6.136 9.129 1.00 97.88 87 GLU A CA 1
ATOM 665 C C . GLU A 1 87 ? -11.270 6.349 9.276 1.00 97.88 87 GLU A C 1
ATOM 667 O O . GLU A 1 87 ? -11.901 5.847 10.206 1.00 97.88 87 GLU A O 1
ATOM 672 N N . LYS A 1 88 ? -11.892 7.085 8.347 1.00 97.81 88 LYS A N 1
ATOM 673 C CA . LYS A 1 88 ? -13.354 7.260 8.322 1.00 97.81 88 LYS A CA 1
ATOM 674 C C . LYS A 1 88 ? -14.076 5.946 8.039 1.00 97.81 88 LYS A C 1
ATOM 676 O O . LYS A 1 88 ? -15.084 5.670 8.683 1.00 97.81 88 LYS A O 1
ATOM 681 N N . PHE A 1 89 ? -13.556 5.140 7.120 1.00 97.31 89 PHE A N 1
ATOM 682 C CA . PHE A 1 89 ? -14.089 3.820 6.809 1.00 97.31 89 PHE A CA 1
ATOM 683 C C . PHE A 1 89 ? -14.055 2.895 8.036 1.00 97.31 89 PHE A C 1
ATOM 685 O O . PHE A 1 89 ? -15.065 2.279 8.366 1.00 97.31 89 PHE A O 1
ATOM 692 N N . PHE A 1 90 ? -12.951 2.851 8.783 1.00 98.00 90 PHE A N 1
ATOM 693 C CA . PHE A 1 90 ? -12.833 2.013 9.983 1.00 98.00 90 PHE A CA 1
ATOM 694 C C . PHE A 1 90 ? -13.730 2.466 11.148 1.00 98.00 90 PHE A C 1
ATOM 696 O O . PHE A 1 90 ? -14.102 1.658 12.000 1.00 98.00 90 PHE A O 1
ATOM 703 N N . LYS A 1 91 ? -14.165 3.732 11.171 1.00 97.75 91 LYS A N 1
ATOM 704 C CA . LYS A 1 91 ? -15.176 4.195 12.138 1.00 97.75 91 LYS A CA 1
ATOM 705 C C . LYS A 1 91 ? -16.557 3.602 11.871 1.00 97.75 91 LYS A C 1
ATOM 707 O O . LYS A 1 91 ? -17.281 3.325 12.823 1.00 97.75 91 LYS A O 1
ATOM 712 N N . ASN A 1 92 ? -16.941 3.453 10.602 1.00 96.19 92 ASN A N 1
ATOM 713 C CA . ASN A 1 92 ? -18.245 2.917 10.221 1.00 96.19 92 ASN A CA 1
ATOM 714 C C . ASN A 1 92 ? -18.214 2.331 8.802 1.00 96.19 92 ASN A C 1
ATOM 716 O O . ASN A 1 92 ? -18.102 3.067 7.820 1.00 96.19 92 ASN A O 1
ATOM 720 N N . ASN A 1 93 ? -18.363 1.013 8.694 1.00 96.56 93 ASN A N 1
ATOM 721 C CA . ASN A 1 93 ? -18.432 0.299 7.424 1.00 96.56 93 ASN A CA 1
ATOM 722 C C . ASN A 1 93 ? -19.333 -0.939 7.539 1.00 96.56 93 ASN A C 1
ATOM 724 O O . ASN A 1 93 ? -19.517 -1.477 8.633 1.00 96.56 93 ASN A O 1
ATOM 728 N N . PRO A 1 94 ? -19.860 -1.439 6.409 1.00 95.88 94 PRO A N 1
ATOM 729 C CA . PRO A 1 94 ? -20.736 -2.610 6.393 1.00 95.88 94 PRO A CA 1
ATOM 730 C C . PRO A 1 94 ? -20.039 -3.931 6.755 1.00 95.88 94 PRO A C 1
ATOM 732 O O . PRO A 1 94 ? -20.716 -4.945 6.889 1.00 95.88 94 PRO A O 1
ATOM 735 N N . TRP A 1 95 ? -18.709 -3.956 6.881 1.00 97.12 95 TRP A N 1
ATOM 736 C CA . TRP A 1 95 ? -17.953 -5.169 7.204 1.00 97.12 95 TRP A CA 1
ATOM 737 C C . TRP A 1 95 ? -17.702 -5.349 8.703 1.00 97.12 95 TRP A C 1
ATOM 739 O O . TRP A 1 95 ? -17.196 -6.396 9.097 1.00 97.12 95 TRP A O 1
ATOM 749 N N . GLY A 1 96 ? -18.042 -4.358 9.534 1.00 97.06 96 GLY A N 1
ATOM 750 C CA . GLY A 1 96 ? -17.838 -4.422 10.983 1.00 97.06 96 GLY A CA 1
ATOM 751 C C . GLY A 1 96 ? -16.366 -4.436 11.410 1.00 97.06 96 GLY A C 1
ATOM 752 O O . GLY A 1 96 ? -16.064 -4.875 12.515 1.00 97.06 96 GLY A O 1
ATOM 753 N N . VAL A 1 97 ? -15.448 -3.987 10.545 1.00 97.56 97 VAL A N 1
ATOM 754 C CA . VAL A 1 97 ? -14.011 -3.902 10.853 1.00 97.56 97 VAL A CA 1
ATOM 755 C C . VAL A 1 97 ? -13.653 -2.513 11.373 1.00 97.56 97 VAL A C 1
ATOM 757 O O . VAL A 1 97 ? -14.087 -1.508 10.823 1.00 97.56 97 VAL A O 1
ATOM 760 N N . HIS A 1 98 ? -12.831 -2.434 12.410 1.00 97.56 98 HIS A N 1
ATOM 761 C CA . HIS A 1 98 ? -12.476 -1.181 13.084 1.00 97.56 98 HIS A CA 1
ATOM 762 C C . HIS A 1 98 ? -10.998 -0.810 12.978 1.00 97.56 98 HIS A C 1
ATOM 764 O O . HIS A 1 98 ? -10.588 0.242 13.463 1.00 97.56 98 HIS A O 1
ATOM 770 N N . SER A 1 99 ? -10.193 -1.651 12.336 1.00 97.69 99 SER A N 1
ATOM 771 C CA . SER A 1 99 ? -8.813 -1.334 11.989 1.00 97.69 99 SER A CA 1
ATOM 772 C C . SER A 1 99 ? -8.371 -2.135 10.769 1.00 97.69 99 SER A C 1
ATOM 774 O O . SER A 1 99 ? -9.029 -3.094 10.355 1.00 97.69 99 SER A O 1
ATOM 776 N N . TYR A 1 100 ? -7.228 -1.757 10.205 1.00 98.00 100 TYR A N 1
ATOM 777 C CA . TYR A 1 100 ? -6.643 -2.452 9.063 1.00 98.00 100 TYR A CA 1
ATOM 778 C C . TYR A 1 100 ? -6.311 -3.918 9.372 1.00 98.00 100 TYR A C 1
ATOM 780 O O . TYR A 1 100 ? -6.478 -4.791 8.527 1.00 98.00 100 TYR A O 1
ATOM 788 N N . GLU A 1 101 ? -5.876 -4.206 10.595 1.00 97.75 101 GLU A N 1
ATOM 789 C CA . GLU A 1 101 ? -5.487 -5.545 11.049 1.00 97.75 101 GLU A CA 1
ATOM 790 C C . GLU A 1 101 ? -6.675 -6.513 11.092 1.00 97.75 101 GLU A C 1
ATOM 792 O O . GLU A 1 101 ? -6.482 -7.723 11.027 1.00 97.75 101 GLU A O 1
ATOM 797 N N . GLN A 1 102 ? -7.901 -5.991 11.172 1.00 98.00 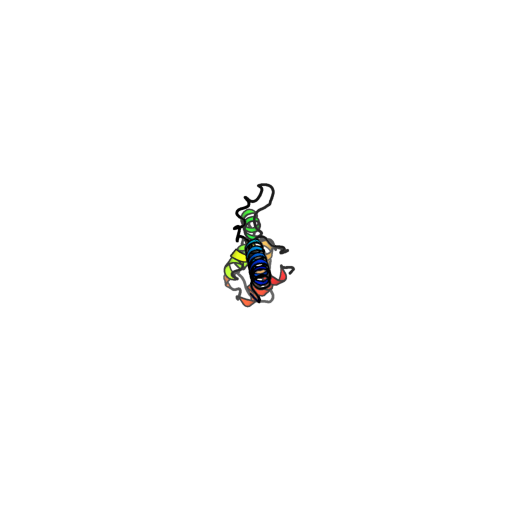102 GLN A N 1
ATOM 798 C CA . GLN A 1 102 ? -9.122 -6.794 11.136 1.00 98.00 102 GLN A CA 1
ATOM 799 C C . GLN A 1 102 ? -9.568 -7.140 9.709 1.00 98.00 102 GLN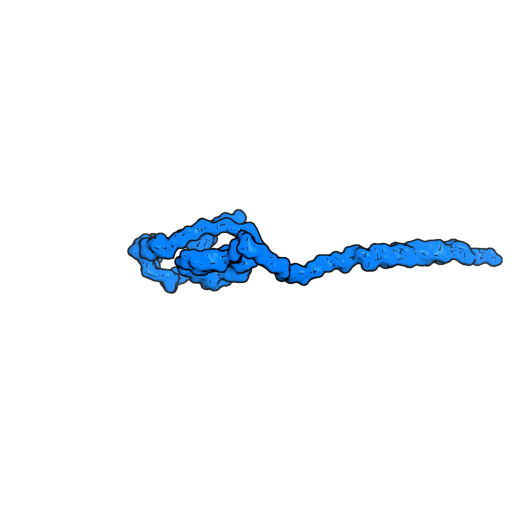 A C 1
ATOM 801 O O . GLN A 1 102 ? -10.492 -7.934 9.535 1.00 98.00 102 GLN A O 1
ATOM 806 N N . LEU A 1 103 ? -8.934 -6.563 8.681 1.00 98.12 103 LEU A N 1
ATOM 807 C CA . LEU A 1 103 ? -9.234 -6.895 7.294 1.00 98.12 103 LEU A CA 1
ATOM 808 C C . LEU A 1 103 ? -8.711 -8.289 6.950 1.00 98.12 103 LEU A C 1
ATOM 810 O O . LEU A 1 103 ? -7.517 -8.576 7.049 1.00 98.12 103 LEU A O 1
ATOM 814 N N . THR A 1 104 ? -9.603 -9.125 6.432 1.00 97.94 104 THR A N 1
ATOM 815 C CA . THR A 1 104 ? -9.2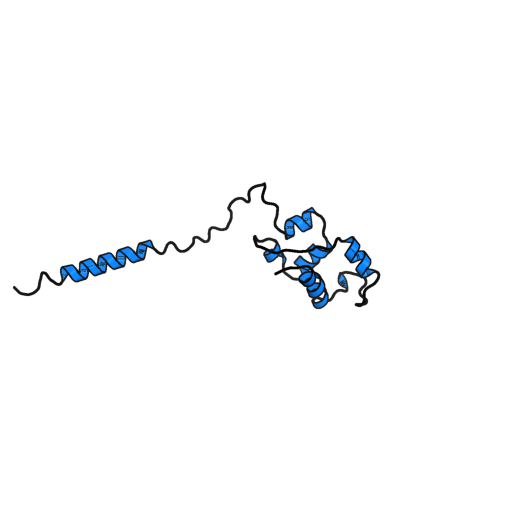30 -10.371 5.757 1.00 97.94 104 THR A CA 1
ATOM 8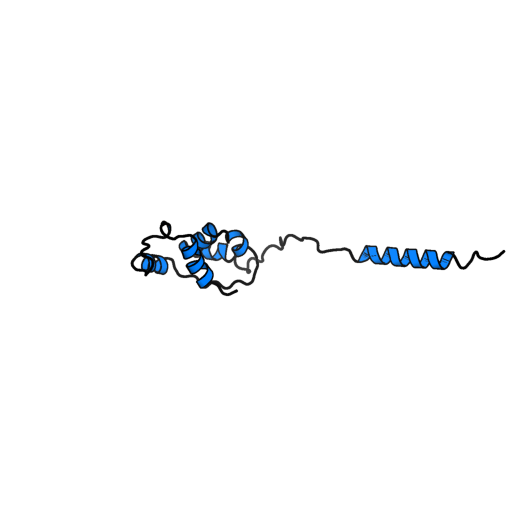16 C C . THR A 1 104 ? -8.513 -10.080 4.439 1.00 97.94 104 THR A C 1
ATOM 818 O O . THR A 1 104 ? -8.751 -9.053 3.797 1.00 97.94 104 THR A O 1
ATOM 821 N N . ASP A 1 105 ? -7.708 -11.025 3.953 1.00 97.62 105 ASP A N 1
ATOM 822 C CA . ASP A 1 105 ? -7.046 -10.896 2.647 1.00 97.62 105 ASP A CA 1
ATOM 823 C C . ASP A 1 105 ? -8.039 -10.685 1.497 1.00 97.62 105 ASP A C 1
ATOM 825 O O . ASP A 1 105 ? -7.746 -9.983 0.530 1.00 97.62 105 ASP A O 1
ATOM 829 N N . ALA A 1 106 ? -9.238 -11.267 1.590 1.00 97.75 106 ALA A N 1
ATOM 830 C CA . ALA A 1 106 ? -10.295 -11.054 0.607 1.00 97.75 106 ALA A CA 1
ATOM 831 C C . ALA A 1 106 ? -10.757 -9.587 0.586 1.00 97.75 106 ALA A C 1
ATOM 833 O O . ALA A 1 106 ? -10.841 -8.987 -0.484 1.00 97.75 106 ALA A O 1
ATOM 834 N N . GLN A 1 107 ? -10.989 -8.984 1.755 1.00 97.88 107 GLN A N 1
ATOM 835 C CA . GLN A 1 107 ? -11.364 -7.570 1.862 1.00 97.88 107 GLN A CA 1
ATOM 836 C C . GLN A 1 107 ? -10.237 -6.646 1.393 1.00 97.88 107 GLN A C 1
ATOM 838 O O . GLN A 1 107 ? -10.501 -5.692 0.662 1.00 97.88 107 GLN A O 1
ATOM 843 N N . LYS A 1 108 ? -8.978 -6.957 1.731 1.00 98.12 108 LYS A N 1
ATOM 844 C CA . LYS A 1 108 ? -7.809 -6.219 1.227 1.00 98.12 108 LYS A CA 1
ATOM 845 C C . LYS A 1 108 ? -7.758 -6.229 -0.303 1.00 98.12 108 LYS A C 1
ATOM 847 O O . LYS A 1 108 ? -7.585 -5.177 -0.913 1.00 98.12 108 LYS A O 1
ATOM 852 N N . ARG A 1 109 ? -7.989 -7.386 -0.939 1.00 96.94 109 ARG A N 1
ATOM 853 C CA . ARG A 1 109 ? -8.060 -7.493 -2.409 1.00 96.94 109 ARG A CA 1
ATOM 854 C C . ARG A 1 109 ? -9.203 -6.678 -3.003 1.00 96.94 109 ARG A C 1
ATOM 856 O O . ARG A 1 109 ? -9.001 -6.059 -4.040 1.00 96.94 109 ARG A O 1
ATOM 863 N N . VAL A 1 110 ? -10.376 -6.648 -2.366 1.00 96.69 110 VAL A N 1
ATOM 864 C CA . VAL A 1 110 ? -11.505 -5.817 -2.823 1.00 96.69 110 VAL A CA 1
ATOM 865 C C . VAL A 1 110 ? -11.132 -4.335 -2.801 1.00 96.69 110 VAL A C 1
ATOM 867 O O . VAL A 1 110 ? -11.320 -3.653 -3.806 1.00 96.69 110 VAL A O 1
ATOM 870 N N . LEU A 1 111 ? -10.559 -3.852 -1.694 1.00 96.62 111 LEU A N 1
ATOM 871 C CA . LEU A 1 111 ? -10.126 -2.458 -1.556 1.00 96.62 11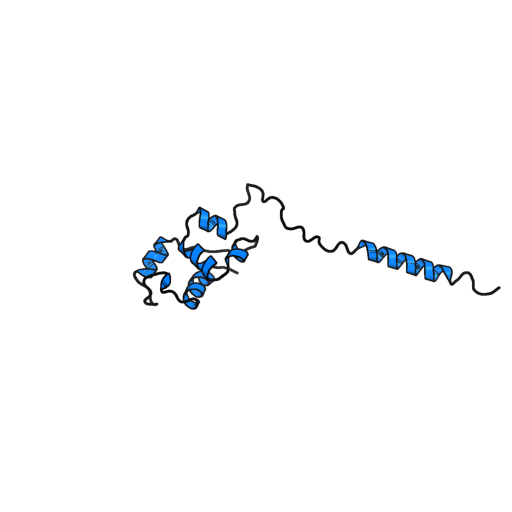1 LEU A CA 1
ATOM 872 C C . LEU A 1 111 ? -9.062 -2.089 -2.597 1.00 96.62 111 LEU A C 1
ATOM 874 O O . LEU A 1 111 ? -9.156 -1.049 -3.243 1.00 96.62 111 LEU A O 1
ATOM 878 N N . PHE A 1 112 ? -8.068 -2.957 -2.786 1.00 96.06 112 PHE A N 1
ATOM 879 C CA . PHE A 1 112 ? -6.948 -2.684 -3.680 1.00 96.06 112 PHE A CA 1
ATOM 880 C C . PHE A 1 112 ? -7.318 -2.789 -5.163 1.00 96.06 112 PHE A C 1
ATOM 882 O O . PHE A 1 112 ? -7.020 -1.881 -5.934 1.00 96.06 112 PHE A O 1
ATOM 889 N N . ASN A 1 113 ? -7.999 -3.862 -5.571 1.00 94.50 113 ASN A N 1
ATOM 890 C CA . ASN A 1 113 ? -8.367 -4.069 -6.972 1.00 94.50 113 ASN A CA 1
ATOM 891 C C . ASN A 1 113 ? -9.467 -3.100 -7.415 1.00 94.50 113 ASN A C 1
ATOM 893 O O . ASN A 1 113 ? -9.472 -2.677 -8.565 1.00 94.50 113 ASN A O 1
ATOM 897 N N . GLY A 1 114 ? -10.374 -2.714 -6.510 1.00 94.00 114 GLY A N 1
ATOM 898 C CA . GLY A 1 114 ? -11.395 -1.703 -6.793 1.00 94.00 114 GLY A CA 1
ATOM 899 C C . GLY A 1 114 ? -10.815 -0.310 -7.061 1.00 94.00 114 GLY A C 1
ATOM 900 O O . GLY A 1 114 ? -11.460 0.503 -7.716 1.00 94.00 114 GLY A O 1
ATOM 901 N N . ALA A 1 115 ? -9.592 -0.044 -6.598 1.00 93.56 115 ALA A N 1
ATOM 902 C CA . ALA A 1 115 ? -8.878 1.204 -6.844 1.00 93.56 115 ALA A CA 1
ATOM 903 C C . ALA A 1 115 ? -8.083 1.209 -8.166 1.00 93.56 115 ALA A C 1
ATOM 905 O O . ALA A 1 115 ? -7.457 2.218 -8.491 1.00 93.56 115 ALA A O 1
ATOM 906 N N . GLN A 1 116 ? -8.063 0.108 -8.922 1.00 91.50 116 GLN A N 1
ATOM 907 C CA . GLN A 1 116 ? -7.219 -0.055 -10.109 1.00 91.50 116 GLN A CA 1
ATOM 908 C C . GLN A 1 116 ? -8.013 -0.069 -11.411 1.00 91.50 116 GLN A C 1
ATOM 910 O O . GLN A 1 116 ? -9.100 -0.636 -11.483 1.00 91.50 116 GLN A O 1
ATOM 915 N N . LEU A 1 117 ? -7.403 0.475 -12.467 1.00 84.88 117 LEU A N 1
ATOM 916 C CA . LEU A 1 117 ? -7.770 0.177 -13.850 1.00 84.88 117 LEU A CA 1
ATOM 917 C C . LEU A 1 117 ? -6.681 -0.692 -14.478 1.00 84.88 117 LEU A C 1
ATOM 919 O O . LEU A 1 117 ? -5.493 -0.365 -14.388 1.00 84.88 117 LEU A O 1
ATOM 923 N N . ASN A 1 118 ? -7.115 -1.786 -15.101 1.00 66.38 118 ASN A N 1
ATOM 924 C CA . ASN A 1 118 ? -6.288 -2.730 -15.846 1.00 66.38 118 ASN A CA 1
ATOM 925 C C . ASN A 1 118 ? -6.809 -2.849 -17.277 1.00 66.38 118 ASN A C 1
ATOM 927 O O . ASN A 1 118 ? -8.048 -2.767 -17.444 1.00 66.38 118 ASN A O 1
#

Radius of gyration: 28.77 Å; chains: 1; bounding box: 57×52×80 Å

Foldseek 3Di:
DDDDPVVVVVVVVVVVVVVVVVPPPPDDDPPVCVVVQPPPDDFFQLVVCVVVPQVLLNVLCVVLVVNVVRRDDDDKQFQGDHVVVVCVCLVDHPVVHNDPVPDDNVNSCCVGVVRIDD